Protein AF-D6Z0H2-F1 (afdb_monomer_lite)

Organism: Desulfurivibrio alkaliphilus (strain DSM 19089 / UNIQEM U267 / AHT2) (NCBI:txid589865)

Sequence (169 aa):
MPKHDGQERPPARHSGAAQGVVAGQWQWWRWFVVAAVSHPLQTFVAWYLLLGLGMSWEVSTNTYQVWPVPFGGLLALITAARLGLFLALARYAFQIFDRGGLSGAFLRNHRWSLPCLPITFLLGWPMELNVFGFVYFPVLLVAILIFGGLVLALNLRTLIQARRSVAAR

Secondary structure (DSSP, 8-state):
--------PPP---HHHHHHHHHHHHHHHHHHHHHHHH-HHHHHHHHHHHHHTT-EEEEETTEEEE-HHHHHHHHHHHHHHHHHHHHHHHHHTT-----TTHHHHHHHHGGGGGGGHHHHHHHTS-EEHHHIIIIIHHHHHHHIIIIIHHHHHHHHHHHHHHHHHHHT-

Structure (mmCIF, N/CA/C/O backbone):
data_AF-D6Z0H2-F1
#
_entry.id   AF-D6Z0H2-F1
#
loop_
_atom_site.group_PDB
_atom_site.id
_atom_site.type_symbol
_atom_site.label_atom_id
_atom_site.label_alt_id
_atom_site.label_comp_id
_atom_site.label_asym_id
_atom_site.label_entity_id
_atom_site.label_seq_id
_atom_site.pdbx_PDB_ins_code
_atom_site.Cartn_x
_atom_site.Cartn_y
_atom_site.Cartn_z
_atom_site.occupancy
_atom_site.B_iso_or_equiv
_atom_site.auth_seq_id
_atom_site.auth_comp_id
_atom_site.auth_asym_id
_atom_site.auth_atom_id
_atom_site.pdbx_PDB_model_num
ATOM 1 N N . MET A 1 1 ? -55.662 -52.685 13.152 1.00 49.25 1 MET A N 1
ATOM 2 C CA . MET A 1 1 ? -55.409 -51.377 12.508 1.00 49.25 1 MET A CA 1
ATOM 3 C C . MET A 1 1 ? -54.322 -50.658 13.298 1.00 49.25 1 MET A C 1
ATOM 5 O O . MET A 1 1 ? -54.619 -50.226 14.406 1.00 49.25 1 MET A O 1
ATOM 9 N N . PRO A 1 2 ? -53.067 -50.606 12.818 1.00 48.62 2 PRO A N 1
ATOM 10 C CA . PRO A 1 2 ? -52.001 -49.888 13.504 1.00 48.62 2 PRO A CA 1
ATOM 11 C C . PRO A 1 2 ? -52.004 -48.405 13.107 1.00 48.62 2 PRO A C 1
ATOM 13 O O . PRO A 1 2 ? -52.217 -48.063 11.944 1.00 48.62 2 PRO A O 1
ATOM 16 N N . LYS A 1 3 ? -51.802 -47.535 14.101 1.00 51.31 3 LYS A N 1
ATOM 17 C CA . LYS A 1 3 ? -51.629 -46.088 13.944 1.00 51.31 3 LYS A CA 1
ATOM 18 C C . LYS A 1 3 ? -50.274 -45.826 13.283 1.00 51.31 3 LYS A C 1
ATOM 20 O O . LYS A 1 3 ? -49.252 -46.274 13.791 1.00 51.31 3 LYS A O 1
ATOM 25 N N . HIS A 1 4 ? -50.281 -45.132 12.149 1.00 55.28 4 HIS A N 1
ATOM 26 C CA . HIS A 1 4 ? -49.069 -44.618 11.520 1.00 55.28 4 HIS A CA 1
ATOM 27 C C . HIS A 1 4 ? -48.625 -43.367 12.280 1.00 55.28 4 HIS A C 1
ATOM 29 O O . HIS A 1 4 ? -49.252 -42.314 12.166 1.00 55.28 4 HIS A O 1
ATOM 35 N N . ASP A 1 5 ? -47.559 -43.509 13.063 1.00 57.81 5 ASP A N 1
ATOM 36 C CA . ASP A 1 5 ? -46.873 -42.397 13.709 1.00 57.81 5 ASP A CA 1
ATOM 37 C C . ASP A 1 5 ? -46.260 -41.485 12.640 1.00 57.81 5 ASP A C 1
ATOM 39 O O . ASP A 1 5 ? -45.411 -41.887 11.838 1.00 57.81 5 ASP A O 1
ATOM 43 N N . GLY A 1 6 ? -46.742 -40.244 12.612 1.00 61.06 6 GLY A N 1
ATOM 44 C CA . GLY A 1 6 ? -46.203 -39.176 11.788 1.00 61.06 6 GLY A CA 1
ATOM 45 C C . GLY A 1 6 ? -44.814 -38.793 12.282 1.00 61.06 6 GLY A C 1
ATOM 46 O O . GLY A 1 6 ? -44.672 -38.088 13.275 1.00 61.06 6 GLY A O 1
ATOM 47 N N . GLN A 1 7 ? -43.784 -39.249 11.571 1.00 60.25 7 GLN A N 1
ATOM 48 C CA . GLN A 1 7 ? -42.426 -38.734 11.715 1.00 60.25 7 GLN A CA 1
ATOM 49 C C . GLN A 1 7 ? -42.389 -37.270 11.254 1.00 60.25 7 GLN A C 1
ATOM 51 O O . GLN A 1 7 ? -42.317 -36.975 10.058 1.00 60.25 7 GLN A O 1
ATOM 56 N N . GLU A 1 8 ? -42.428 -36.345 12.211 1.00 62.94 8 GLU A N 1
ATOM 57 C CA . GLU A 1 8 ? -42.105 -34.939 11.988 1.00 62.94 8 GLU A CA 1
ATOM 58 C C . GLU A 1 8 ? -40.652 -34.829 11.506 1.00 62.94 8 GLU A C 1
ATOM 60 O O . GLU A 1 8 ? -39.698 -35.109 12.235 1.00 62.94 8 GLU A O 1
ATOM 65 N N . ARG A 1 9 ? -40.466 -34.443 10.239 1.00 61.91 9 ARG A N 1
ATOM 66 C CA . ARG A 1 9 ? -39.138 -34.105 9.719 1.00 61.91 9 ARG A CA 1
ATOM 67 C C . ARG A 1 9 ? -38.649 -32.832 10.419 1.00 61.91 9 ARG A C 1
ATOM 69 O O . ARG A 1 9 ? -39.344 -31.817 10.345 1.00 61.91 9 ARG A O 1
ATOM 76 N N . PRO A 1 10 ? -37.457 -32.832 11.042 1.00 61.69 10 PRO A N 1
ATOM 77 C CA . PRO A 1 10 ? -36.924 -31.630 11.663 1.00 61.69 10 PRO A CA 1
ATOM 78 C C . PRO A 1 10 ? -36.666 -30.540 10.606 1.00 61.69 10 PRO A C 1
ATOM 80 O O . PRO A 1 10 ? -36.231 -30.845 9.489 1.00 61.69 10 PRO A O 1
ATOM 83 N N . PRO A 1 11 ? -36.918 -29.260 10.935 1.00 61.72 11 PRO A N 1
ATOM 84 C CA . PRO A 1 11 ? -36.746 -28.156 10.002 1.00 61.72 11 PRO A CA 1
ATOM 85 C C . PRO A 1 11 ? -35.266 -27.972 9.645 1.00 61.72 11 PRO A C 1
ATOM 87 O O . PRO A 1 11 ? -34.407 -27.823 10.516 1.00 61.72 11 PRO A O 1
ATOM 90 N N . ALA A 1 12 ? -34.975 -27.945 8.344 1.00 58.75 12 ALA A N 1
ATOM 91 C CA . ALA A 1 12 ? -33.650 -27.703 7.783 1.00 58.75 12 ALA A CA 1
ATOM 92 C C . ALA A 1 12 ? -33.126 -26.304 8.177 1.00 58.75 12 ALA A C 1
ATOM 94 O O . ALA A 1 12 ? -33.392 -25.315 7.500 1.00 58.75 12 ALA A O 1
ATOM 95 N N . ARG A 1 13 ? -32.385 -26.203 9.289 1.00 58.22 13 ARG A N 1
ATOM 96 C CA . ARG A 1 13 ? -31.872 -24.930 9.844 1.00 58.22 13 ARG A CA 1
ATOM 97 C C . ARG A 1 13 ? -30.389 -24.634 9.570 1.00 58.22 13 ARG A C 1
ATOM 99 O O . ARG A 1 13 ? -29.853 -23.687 10.136 1.00 58.22 13 ARG A O 1
ATOM 106 N N . HIS A 1 14 ? -29.714 -25.375 8.690 1.00 56.41 14 HIS A N 1
ATOM 107 C CA . HIS A 1 14 ? -28.248 -25.279 8.549 1.00 56.41 14 HIS A CA 1
ATOM 108 C C . HIS A 1 14 ? -27.713 -24.551 7.300 1.00 56.41 14 HIS A C 1
ATOM 110 O O . HIS A 1 14 ? -26.501 -24.409 7.167 1.00 56.41 14 HIS A O 1
ATOM 116 N N . SER A 1 15 ? -28.555 -24.024 6.404 1.00 59.53 15 SER A N 1
ATOM 117 C CA . SER A 1 15 ? -28.082 -23.419 5.141 1.00 59.53 15 SER A CA 1
ATOM 118 C C . SER A 1 15 ? -27.705 -21.927 5.219 1.00 59.53 15 SER A C 1
ATOM 120 O O . SER A 1 15 ? -26.892 -21.469 4.418 1.00 59.53 15 SER A O 1
ATOM 122 N N . GLY A 1 16 ? -28.229 -21.160 6.184 1.00 61.91 16 GLY A N 1
ATOM 123 C CA . GLY A 1 16 ? -28.030 -19.699 6.238 1.00 61.91 16 GLY A CA 1
ATOM 124 C C . GLY A 1 16 ? -26.679 -19.233 6.804 1.00 61.91 16 GLY A C 1
ATOM 125 O O . GLY A 1 16 ? -26.113 -18.248 6.333 1.00 61.91 16 GLY A O 1
ATOM 126 N N . ALA A 1 17 ? -26.121 -19.948 7.786 1.00 63.53 17 ALA A N 1
ATOM 127 C CA . ALA A 1 17 ? -24.879 -19.533 8.450 1.00 63.53 17 ALA A CA 1
ATOM 128 C C . ALA A 1 17 ? -23.644 -19.683 7.544 1.00 63.53 17 ALA A C 1
ATOM 130 O O . ALA A 1 17 ? -22.769 -18.819 7.534 1.00 63.53 17 ALA A O 1
ATOM 131 N N . ALA A 1 18 ? -23.596 -20.744 6.732 1.00 65.38 18 ALA A N 1
ATOM 132 C CA . ALA A 1 18 ? -22.489 -20.991 5.809 1.00 65.38 18 ALA A CA 1
ATOM 133 C C . ALA A 1 18 ? -22.409 -19.930 4.695 1.00 65.38 18 ALA A C 1
ATOM 135 O O . ALA A 1 18 ? -21.319 -19.476 4.350 1.00 65.38 18 ALA A O 1
ATOM 136 N N . GLN A 1 19 ? -23.557 -19.470 4.181 1.00 67.00 19 GLN A N 1
ATOM 137 C CA . GLN A 1 19 ? -23.605 -18.431 3.145 1.00 67.00 19 GLN A CA 1
ATOM 138 C C . GLN A 1 19 ? -23.075 -17.077 3.650 1.00 67.00 19 GLN A C 1
ATOM 140 O O . GLN A 1 19 ? -22.368 -16.381 2.919 1.00 67.00 19 GLN A O 1
ATOM 145 N N . GLY A 1 20 ? -23.341 -16.727 4.914 1.00 68.94 20 GLY A N 1
ATOM 146 C CA . GLY A 1 20 ? -22.838 -15.491 5.524 1.00 68.94 20 GLY A CA 1
ATOM 147 C C . GLY A 1 20 ? -21.312 -15.454 5.683 1.00 68.94 20 GLY A C 1
ATOM 148 O O . GLY A 1 20 ? -20.690 -14.417 5.445 1.00 68.94 20 GLY A O 1
ATOM 149 N N . VAL A 1 21 ? -20.690 -16.587 6.028 1.00 73.62 21 VAL A N 1
ATOM 150 C CA . VAL A 1 21 ? -19.229 -16.686 6.215 1.00 73.62 21 VAL A CA 1
ATOM 151 C C . VAL A 1 21 ? -18.483 -16.507 4.891 1.00 73.62 21 VAL A C 1
ATOM 153 O O . VAL A 1 21 ? -17.528 -15.731 4.822 1.00 73.62 21 VAL A O 1
ATOM 156 N N . VAL A 1 22 ? -18.950 -17.162 3.824 1.00 76.06 22 VAL A N 1
ATOM 157 C CA . VAL A 1 22 ? -18.325 -17.078 2.492 1.00 76.06 22 VAL A CA 1
ATOM 158 C C . VAL A 1 22 ? -18.404 -15.654 1.933 1.00 76.06 22 VAL A C 1
ATOM 160 O O . VAL A 1 22 ? -17.409 -15.127 1.428 1.00 76.06 22 VAL A O 1
ATOM 163 N N . ALA A 1 23 ? -19.553 -14.986 2.081 1.00 75.75 23 ALA A N 1
ATOM 164 C CA . ALA A 1 23 ? -19.725 -13.602 1.640 1.00 75.75 23 ALA A CA 1
ATOM 165 C C . ALA A 1 23 ? -18.777 -12.632 2.373 1.00 75.75 23 ALA A C 1
ATOM 167 O O . ALA A 1 23 ? -18.153 -11.772 1.741 1.00 75.75 23 ALA A O 1
ATOM 168 N N . GLY A 1 24 ? -18.614 -12.800 3.691 1.00 84.50 24 GLY A N 1
ATOM 169 C CA . GLY A 1 24 ? -17.679 -12.005 4.492 1.00 84.50 24 GLY A CA 1
ATOM 170 C C . GLY A 1 24 ? -16.217 -12.220 4.090 1.00 84.50 24 GLY A C 1
ATOM 171 O O . GLY A 1 24 ? -15.460 -11.255 3.959 1.00 84.50 24 GLY A O 1
ATOM 172 N N . GLN A 1 25 ? -15.828 -13.469 3.821 1.00 87.12 25 GLN A N 1
ATOM 173 C CA . GLN A 1 25 ? -14.476 -13.812 3.379 1.00 87.12 25 GLN A CA 1
ATOM 174 C C . GLN A 1 25 ? -14.153 -13.212 2.004 1.00 87.12 25 GLN A C 1
ATOM 176 O O . GLN A 1 25 ? -13.078 -12.640 1.812 1.00 87.12 25 GLN A O 1
ATOM 181 N N . TRP A 1 26 ? -15.093 -13.277 1.058 1.00 88.88 26 TRP A N 1
ATOM 182 C CA . TRP A 1 26 ? -14.919 -12.675 -0.265 1.00 88.88 26 TRP A CA 1
ATOM 183 C C . TRP A 1 26 ? -14.735 -11.158 -0.187 1.00 88.88 26 TRP A C 1
ATOM 185 O O . TRP A 1 26 ? -13.840 -10.589 -0.816 1.00 88.88 26 TRP A O 1
ATOM 195 N N . GLN A 1 27 ? -15.550 -10.484 0.627 1.00 91.00 27 GLN A N 1
ATOM 196 C CA . GLN A 1 27 ? -15.428 -9.043 0.821 1.00 91.00 27 GLN A CA 1
ATOM 197 C C . GLN A 1 27 ? -14.077 -8.666 1.439 1.00 91.00 27 GLN A C 1
ATOM 199 O O . GLN A 1 27 ? -13.476 -7.670 1.035 1.00 91.00 27 GLN A O 1
ATOM 204 N N . TRP A 1 28 ? -13.584 -9.466 2.384 1.00 93.38 28 TRP A N 1
ATOM 205 C CA . TRP A 1 28 ? -12.276 -9.261 2.995 1.00 93.38 28 TRP A CA 1
ATOM 206 C C . TRP A 1 28 ? -11.149 -9.337 1.958 1.00 93.38 28 TRP A C 1
ATOM 208 O O . TRP A 1 28 ? -10.346 -8.409 1.867 1.00 93.38 28 TRP A O 1
ATOM 218 N N . TRP A 1 29 ? -11.143 -10.375 1.114 1.00 94.81 29 TRP A N 1
ATOM 219 C CA . TRP A 1 29 ? -10.136 -10.542 0.060 1.00 94.81 29 TRP A CA 1
ATOM 220 C C . TRP A 1 29 ? -10.136 -9.403 -0.953 1.00 94.81 29 TRP A C 1
ATOM 222 O O . TRP A 1 29 ? -9.071 -8.917 -1.327 1.00 94.81 29 TRP A O 1
ATOM 232 N N . ARG A 1 30 ? -11.315 -8.913 -1.350 1.00 95.19 30 ARG A N 1
ATOM 233 C CA . ARG A 1 30 ? -11.422 -7.750 -2.244 1.00 95.19 30 ARG A CA 1
ATOM 234 C C . ARG A 1 30 ? -10.713 -6.531 -1.666 1.00 95.19 30 ARG A C 1
ATOM 236 O O . ARG A 1 30 ? -9.939 -5.880 -2.364 1.00 95.19 30 ARG A O 1
ATOM 243 N N . TRP A 1 31 ? -10.949 -6.232 -0.390 1.00 95.75 31 TRP A N 1
ATOM 244 C CA . TRP A 1 31 ? -10.292 -5.100 0.261 1.00 95.75 31 TRP A CA 1
ATOM 245 C C . TRP A 1 31 ? -8.810 -5.348 0.523 1.00 95.75 31 TRP A C 1
ATOM 247 O O . TRP A 1 31 ? -8.041 -4.393 0.492 1.00 95.75 31 TRP A O 1
ATOM 257 N N . PHE A 1 32 ? -8.399 -6.599 0.730 1.00 97.00 32 PHE A N 1
ATOM 258 C CA . PHE A 1 32 ? -6.988 -6.962 0.822 1.00 97.00 32 PHE A CA 1
ATOM 259 C C . PHE A 1 32 ? -6.247 -6.673 -0.483 1.00 97.00 32 PHE A C 1
ATOM 261 O O . PHE A 1 32 ? -5.221 -6.002 -0.461 1.00 97.00 32 PHE A O 1
ATOM 268 N N . VAL A 1 33 ? -6.801 -7.101 -1.620 1.00 97.12 33 VAL A N 1
ATOM 269 C CA . VAL A 1 33 ? -6.215 -6.834 -2.940 1.00 97.12 33 VAL A CA 1
ATOM 270 C C . VAL A 1 33 ? -6.119 -5.334 -3.192 1.00 97.12 33 VAL A C 1
ATOM 272 O O . VAL A 1 33 ? -5.045 -4.860 -3.543 1.00 97.12 33 VAL A O 1
ATOM 275 N N . VAL A 1 34 ? -7.194 -4.574 -2.940 1.00 96.94 34 VAL A N 1
ATOM 276 C CA . VAL A 1 34 ? -7.163 -3.104 -3.042 1.00 96.94 34 VAL A CA 1
ATOM 277 C C . VAL A 1 34 ? -6.047 -2.539 -2.172 1.00 96.94 34 VAL A C 1
ATOM 279 O O . VAL A 1 34 ? -5.179 -1.833 -2.674 1.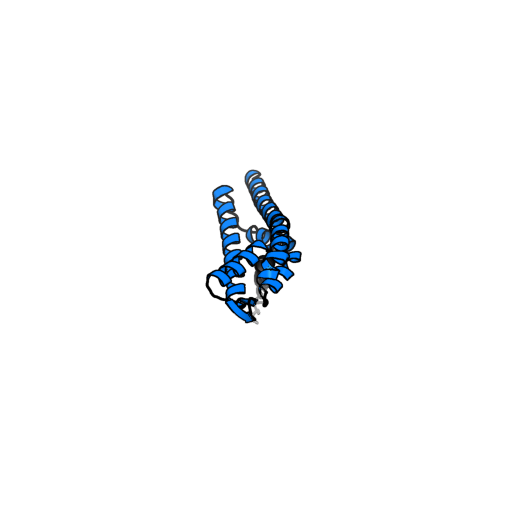00 96.94 34 VAL A O 1
ATOM 282 N N . ALA A 1 35 ? -6.019 -2.915 -0.892 1.00 97.00 35 ALA A N 1
ATOM 283 C CA . ALA A 1 35 ? -5.007 -2.449 0.038 1.00 97.00 35 ALA A CA 1
ATOM 284 C C . ALA A 1 35 ? -3.586 -2.775 -0.420 1.00 97.00 35 ALA A C 1
ATOM 286 O O . ALA A 1 35 ? -2.718 -1.956 -0.149 1.00 97.00 35 ALA A O 1
ATOM 287 N N . ALA A 1 36 ? -3.369 -3.890 -1.127 1.00 97.62 36 ALA A N 1
ATOM 288 C CA . ALA A 1 36 ? -2.072 -4.335 -1.631 1.00 97.62 36 ALA A CA 1
ATOM 289 C C . ALA A 1 36 ? -1.623 -3.676 -2.937 1.00 97.62 36 ALA A C 1
ATOM 291 O O . ALA A 1 36 ? -0.430 -3.444 -3.121 1.00 97.62 36 ALA A O 1
ATOM 292 N N . VAL A 1 37 ? -2.541 -3.307 -3.827 1.00 97.44 37 VAL A N 1
ATOM 293 C CA . VAL A 1 37 ? -2.162 -2.750 -5.137 1.00 97.44 37 VAL A CA 1
ATOM 294 C C . VAL A 1 37 ? -2.293 -1.238 -5.225 1.00 97.44 37 VAL A C 1
ATOM 296 O O . VAL A 1 37 ? -1.812 -0.660 -6.192 1.00 97.44 37 VAL A O 1
ATOM 299 N N . SER A 1 38 ? -2.933 -0.571 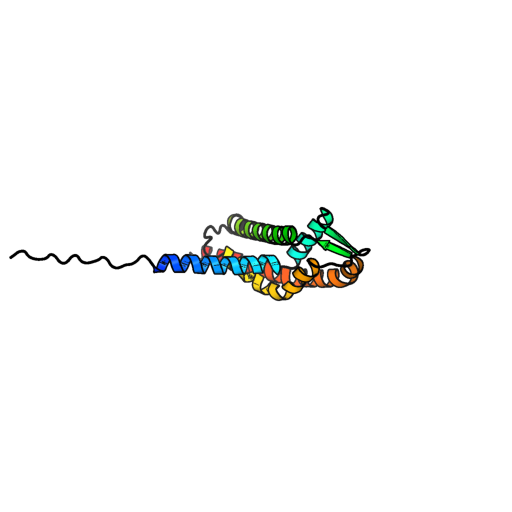-4.262 1.00 97.12 38 SER A N 1
ATOM 300 C CA . SER A 1 38 ? -3.224 0.862 -4.388 1.00 97.12 38 SER A CA 1
ATOM 301 C C . SER A 1 38 ? -2.420 1.775 -3.463 1.00 97.12 38 SER A C 1
ATOM 303 O O . SER A 1 38 ? -2.473 2.983 -3.641 1.00 97.12 38 SER A O 1
ATOM 305 N N . HIS A 1 39 ? -1.671 1.277 -2.474 1.00 97.44 39 HIS A N 1
ATOM 306 C CA . HIS A 1 39 ? -0.955 2.169 -1.554 1.00 97.44 39 HIS A CA 1
ATOM 307 C C . HIS A 1 39 ? 0.417 2.606 -2.116 1.00 97.44 39 HIS A C 1
ATOM 309 O O . HIS A 1 39 ? 1.343 1.794 -2.149 1.00 97.44 39 HIS A O 1
ATOM 315 N N . PRO A 1 40 ? 0.631 3.896 -2.443 1.00 97.06 40 PRO A N 1
ATOM 316 C CA . PRO A 1 40 ? 1.804 4.337 -3.209 1.00 97.06 40 PRO A CA 1
ATOM 317 C C . PRO A 1 40 ? 3.140 4.057 -2.506 1.00 97.06 40 PRO A C 1
ATOM 319 O O . PRO A 1 40 ? 4.099 3.638 -3.147 1.00 97.06 40 PRO A O 1
ATOM 322 N N . LEU A 1 41 ? 3.199 4.196 -1.174 1.00 97.12 41 LEU A N 1
ATOM 323 C CA . LEU A 1 41 ? 4.420 3.902 -0.411 1.00 97.12 41 LEU A CA 1
ATOM 324 C C . LEU A 1 41 ? 4.830 2.431 -0.517 1.00 97.12 41 LEU A C 1
ATOM 326 O O . LEU A 1 41 ? 6.010 2.129 -0.641 1.00 97.12 41 LEU A O 1
ATOM 330 N N . GLN A 1 42 ? 3.866 1.510 -0.455 1.00 96.69 42 GLN A N 1
ATOM 331 C CA . GLN A 1 42 ? 4.186 0.085 -0.471 1.00 96.69 42 GLN A CA 1
ATOM 332 C C . GLN A 1 42 ? 4.619 -0.345 -1.870 1.00 96.69 42 GLN A C 1
ATOM 334 O O . GLN A 1 42 ? 5.524 -1.160 -2.001 1.00 96.69 42 GLN A O 1
ATOM 339 N N . THR A 1 43 ? 4.010 0.254 -2.896 1.00 96.88 43 THR A N 1
ATOM 340 C CA . THR A 1 43 ? 4.374 0.052 -4.290 1.00 96.88 43 THR A CA 1
ATOM 341 C C . THR A 1 43 ? 5.806 0.496 -4.533 1.00 96.88 43 THR A C 1
ATOM 343 O O . THR A 1 43 ? 6.596 -0.272 -5.075 1.00 96.88 43 THR A O 1
ATOM 346 N N . PHE A 1 44 ? 6.161 1.692 -4.060 1.00 96.81 44 PHE A N 1
ATOM 347 C CA . PHE A 1 44 ? 7.525 2.194 -4.148 1.00 96.81 44 PHE A CA 1
ATOM 348 C C . PHE A 1 44 ? 8.524 1.290 -3.422 1.00 96.81 44 PHE A C 1
ATOM 350 O O . PHE A 1 44 ? 9.526 0.898 -4.010 1.00 96.81 44 PHE A O 1
ATOM 357 N N . VAL A 1 45 ? 8.235 0.912 -2.172 1.00 97.06 45 VAL A N 1
ATOM 358 C CA . VAL A 1 45 ? 9.114 0.039 -1.379 1.00 97.06 45 VAL A CA 1
ATOM 359 C C . VAL A 1 45 ? 9.294 -1.321 -2.050 1.00 97.06 45 VAL A C 1
ATOM 361 O O . VAL A 1 45 ? 10.422 -1.785 -2.171 1.00 97.06 45 VAL A O 1
ATOM 364 N N . ALA A 1 46 ? 8.215 -1.950 -2.524 1.00 97.56 46 ALA A N 1
ATOM 365 C CA . ALA A 1 46 ? 8.294 -3.230 -3.222 1.00 97.56 46 ALA A CA 1
ATOM 366 C C . ALA A 1 46 ? 9.144 -3.124 -4.496 1.00 97.56 46 ALA A C 1
ATOM 368 O O . ALA A 1 46 ? 10.021 -3.953 -4.714 1.00 97.56 46 ALA A O 1
ATOM 369 N N . TRP A 1 47 ? 8.926 -2.086 -5.306 1.00 96.31 47 TRP A N 1
ATOM 370 C CA . TRP A 1 47 ? 9.672 -1.868 -6.544 1.00 96.31 47 TRP A CA 1
ATOM 371 C C . TRP A 1 47 ? 11.162 -1.627 -6.280 1.00 96.31 47 TRP A C 1
ATOM 373 O O . TRP A 1 47 ? 12.014 -2.292 -6.865 1.00 96.31 47 TRP A O 1
ATOM 383 N N . TYR A 1 48 ? 11.474 -0.738 -5.334 1.00 95.12 48 TYR A N 1
ATOM 384 C CA . TYR A 1 48 ? 12.847 -0.397 -4.970 1.00 95.12 48 TYR A CA 1
ATOM 385 C C . TYR A 1 48 ? 13.602 -1.592 -4.372 1.00 95.12 48 TYR A C 1
ATOM 387 O O . TYR A 1 48 ? 14.771 -1.807 -4.686 1.00 95.12 48 TYR A O 1
ATOM 395 N N . LEU A 1 49 ? 12.933 -2.411 -3.553 1.00 96.69 49 LEU A N 1
ATOM 396 C CA . LEU A 1 49 ? 13.511 -3.649 -3.026 1.00 96.69 49 LEU A CA 1
ATOM 397 C C . LEU A 1 49 ? 13.840 -4.643 -4.141 1.00 96.69 49 LEU A C 1
ATOM 399 O O . LEU A 1 49 ? 14.915 -5.232 -4.112 1.00 96.69 49 LEU A O 1
ATOM 403 N N . LEU A 1 50 ? 12.960 -4.826 -5.130 1.00 96.50 50 LEU A N 1
ATOM 404 C CA . LEU A 1 50 ? 13.253 -5.728 -6.248 1.00 96.50 50 LEU A CA 1
ATOM 405 C C . LEU A 1 50 ? 14.434 -5.248 -7.084 1.00 96.50 50 LEU A C 1
ATOM 407 O O . LEU A 1 50 ? 15.274 -6.071 -7.439 1.00 96.50 50 LEU A O 1
ATOM 411 N N . LEU A 1 51 ? 14.533 -3.941 -7.343 1.00 93.06 51 LEU A N 1
ATOM 412 C CA . LEU A 1 51 ? 15.715 -3.365 -7.985 1.00 93.06 51 LEU A CA 1
ATOM 413 C C . LEU A 1 51 ? 16.987 -3.645 -7.175 1.00 93.06 51 LEU A C 1
ATOM 415 O O . LEU A 1 51 ? 17.959 -4.157 -7.721 1.00 93.06 51 LEU A O 1
ATOM 419 N N . GLY A 1 52 ? 16.971 -3.364 -5.869 1.00 93.38 52 GLY A N 1
ATOM 420 C CA . GLY A 1 52 ? 18.128 -3.574 -4.992 1.00 93.38 52 GLY A CA 1
ATOM 421 C C . GLY A 1 52 ? 18.536 -5.042 -4.832 1.00 93.38 52 GLY A C 1
ATOM 422 O O . GLY A 1 52 ? 19.702 -5.331 -4.583 1.00 93.38 52 GLY A O 1
ATOM 423 N N . LEU A 1 53 ? 17.593 -5.972 -5.004 1.00 95.50 53 LEU A N 1
ATOM 424 C CA . LEU A 1 53 ? 17.832 -7.417 -4.964 1.00 95.50 53 LEU A CA 1
ATOM 425 C C . LEU A 1 53 ? 18.229 -8.005 -6.328 1.00 95.50 53 LEU A C 1
ATOM 427 O O . LEU A 1 53 ? 18.375 -9.221 -6.434 1.00 95.50 53 LEU A O 1
ATOM 431 N N . GLY A 1 54 ? 18.365 -7.185 -7.377 1.00 93.44 54 GLY A N 1
ATOM 432 C CA . GLY A 1 54 ? 18.648 -7.668 -8.732 1.00 93.44 54 GLY A CA 1
ATOM 433 C C . GLY A 1 54 ? 17.503 -8.485 -9.340 1.00 93.44 54 GLY A C 1
ATOM 434 O O . GLY A 1 54 ? 17.704 -9.222 -10.299 1.00 93.44 54 GLY A O 1
ATOM 435 N N . MET A 1 55 ? 16.286 -8.361 -8.801 1.00 94.44 55 MET A N 1
ATOM 436 C CA . MET A 1 55 ? 15.060 -8.950 -9.352 1.00 94.44 55 MET A CA 1
ATOM 437 C C . MET A 1 55 ? 14.415 -8.022 -10.390 1.00 94.44 55 MET A C 1
ATOM 439 O O . MET A 1 55 ? 13.190 -7.872 -10.467 1.00 94.44 55 MET A O 1
ATOM 443 N N . SER A 1 56 ? 15.260 -7.414 -11.211 1.00 94.00 56 SER A N 1
ATOM 444 C CA . SER A 1 56 ? 14.899 -6.665 -12.402 1.00 94.00 56 SER A CA 1
ATOM 445 C C . SER A 1 56 ? 15.754 -7.126 -13.573 1.00 94.00 56 SER A C 1
ATOM 447 O O . SER A 1 56 ? 16.822 -7.705 -13.389 1.00 94.00 56 SER A O 1
ATOM 449 N N . TRP A 1 57 ? 15.278 -6.883 -14.787 1.00 93.81 57 TRP A N 1
ATOM 450 C CA . TRP A 1 57 ? 16.088 -7.037 -15.988 1.00 93.81 57 TRP A CA 1
ATOM 451 C C . TRP A 1 57 ? 16.075 -5.748 -16.790 1.00 93.81 57 TRP A C 1
ATOM 453 O O . TRP A 1 57 ? 15.106 -4.983 -16.768 1.00 93.81 57 TRP A O 1
ATOM 463 N N . GLU A 1 58 ? 17.179 -5.512 -17.483 1.00 94.12 58 GLU A N 1
ATOM 464 C CA . GLU A 1 58 ? 17.300 -4.419 -18.432 1.00 94.12 58 GLU A CA 1
ATOM 465 C C . GLU A 1 58 ? 16.572 -4.804 -19.727 1.00 94.12 58 GLU A C 1
ATOM 467 O O . GLU A 1 58 ? 16.804 -5.872 -20.296 1.00 94.12 58 GLU A O 1
ATOM 472 N N . VAL A 1 59 ? 15.644 -3.954 -20.165 1.00 94.19 59 VAL A N 1
ATOM 473 C CA . VAL A 1 59 ? 14.869 -4.139 -21.407 1.00 94.19 59 VAL A CA 1
ATOM 474 C C . VAL A 1 59 ? 15.499 -3.356 -22.555 1.00 94.19 59 VAL A C 1
ATOM 476 O O . VAL A 1 59 ? 15.502 -3.797 -23.702 1.00 94.19 59 VAL A O 1
ATOM 479 N N . SER A 1 60 ? 16.044 -2.188 -22.237 1.00 94.19 60 SER A N 1
ATOM 480 C CA . SER A 1 60 ? 16.846 -1.338 -23.110 1.00 94.19 60 SER A CA 1
ATOM 481 C C . SER A 1 60 ? 17.776 -0.503 -22.235 1.00 94.19 60 SER A C 1
ATOM 483 O O . SER A 1 60 ? 17.611 -0.488 -21.015 1.00 94.19 60 SER A O 1
ATOM 485 N N . THR A 1 61 ? 18.735 0.203 -22.840 1.00 91.00 61 THR A N 1
ATOM 486 C CA . THR A 1 61 ? 19.695 1.033 -22.102 1.00 91.00 61 THR A CA 1
ATOM 487 C C . THR A 1 61 ? 18.992 1.904 -21.061 1.00 91.00 61 THR A C 1
ATOM 489 O O . THR A 1 61 ? 18.135 2.719 -21.404 1.00 91.00 61 THR A O 1
ATOM 492 N N . ASN A 1 62 ? 19.360 1.725 -19.790 1.00 90.25 62 ASN A N 1
ATOM 493 C CA . ASN A 1 62 ? 18.820 2.476 -18.647 1.00 90.25 62 ASN A CA 1
ATOM 494 C C . ASN A 1 62 ? 17.316 2.263 -18.355 1.00 90.25 62 ASN A C 1
ATOM 496 O O . ASN A 1 62 ? 16.718 3.011 -17.577 1.00 90.25 62 ASN A O 1
ATOM 500 N N . THR A 1 63 ? 16.700 1.249 -18.962 1.00 94.75 63 THR A N 1
ATOM 501 C CA . THR A 1 63 ? 15.289 0.899 -18.786 1.00 94.75 63 THR A CA 1
ATOM 502 C C . THR A 1 63 ? 15.172 -0.465 -18.134 1.00 94.75 63 THR A C 1
ATOM 504 O O . THR A 1 63 ? 15.575 -1.478 -18.706 1.00 94.75 63 THR A O 1
ATOM 507 N N . TYR A 1 64 ? 14.560 -0.499 -16.955 1.00 93.94 64 TYR A N 1
ATOM 508 C CA . TYR A 1 64 ? 14.451 -1.708 -16.150 1.00 93.94 64 TYR A CA 1
ATOM 509 C C . TYR A 1 64 ? 13.001 -2.113 -15.954 1.00 93.94 64 TYR A C 1
ATOM 511 O O . TYR A 1 64 ? 12.111 -1.272 -15.824 1.00 93.94 64 TYR A O 1
ATOM 519 N N . GLN A 1 65 ? 12.778 -3.419 -15.884 1.00 95.94 65 GLN A N 1
ATOM 520 C CA . GLN A 1 65 ? 11.497 -4.006 -15.533 1.00 95.94 65 GLN A CA 1
ATOM 521 C C . GLN A 1 65 ? 11.677 -4.964 -14.359 1.00 95.94 65 GLN A C 1
ATOM 523 O O . GLN A 1 65 ? 12.631 -5.738 -14.319 1.00 95.94 65 GLN A O 1
ATOM 528 N N . VAL A 1 66 ? 10.761 -4.910 -13.394 1.00 95.94 66 VAL A N 1
ATOM 529 C CA . VAL A 1 66 ? 10.727 -5.847 -12.266 1.00 95.94 66 VAL A CA 1
ATOM 530 C C . VAL A 1 66 ? 9.876 -7.069 -12.598 1.00 95.94 66 VAL A C 1
ATOM 532 O O . VAL A 1 66 ? 8.897 -6.990 -13.341 1.00 95.94 66 VAL A O 1
ATOM 535 N N . TRP A 1 67 ? 10.214 -8.212 -12.005 1.00 95.00 67 TRP A N 1
ATOM 536 C CA . TRP A 1 67 ? 9.439 -9.441 -12.180 1.00 95.00 67 TRP A CA 1
ATOM 537 C C . TRP A 1 67 ? 8.026 -9.302 -11.579 1.00 95.00 67 TRP A C 1
ATOM 539 O O . TRP A 1 67 ? 7.899 -9.047 -10.378 1.00 95.00 67 TRP A O 1
ATOM 549 N N . PRO A 1 68 ? 6.943 -9.520 -12.360 1.00 94.06 68 PRO A N 1
ATOM 550 C CA . PRO A 1 68 ? 5.576 -9.287 -11.883 1.00 94.06 68 PRO A CA 1
ATOM 551 C C . PRO A 1 68 ? 5.173 -10.162 -10.692 1.00 94.06 68 PRO A C 1
ATOM 553 O O . PRO A 1 68 ? 4.492 -9.699 -9.778 1.00 94.06 68 PRO A O 1
ATOM 556 N N . VAL A 1 69 ? 5.605 -11.428 -10.686 1.00 96.12 69 VAL A N 1
ATOM 557 C CA . VAL A 1 69 ? 5.276 -12.397 -9.629 1.00 96.12 69 VAL A CA 1
ATOM 558 C C . VAL A 1 69 ? 5.873 -11.997 -8.271 1.00 96.12 69 VAL A C 1
ATOM 560 O O . VAL A 1 69 ? 5.098 -11.821 -7.328 1.00 96.12 69 VAL A O 1
ATOM 563 N N . PRO A 1 70 ? 7.200 -11.799 -8.119 1.00 96.31 70 PRO A N 1
ATOM 564 C CA . PRO A 1 70 ? 7.763 -11.341 -6.851 1.00 96.31 70 PRO A CA 1
ATOM 565 C C . PRO A 1 70 ? 7.306 -9.924 -6.489 1.00 96.31 70 PRO A C 1
ATOM 567 O O . PRO A 1 70 ? 7.178 -9.630 -5.303 1.00 96.31 70 PRO A O 1
ATOM 570 N N . PHE A 1 71 ? 6.966 -9.071 -7.463 1.00 97.44 71 PHE A N 1
ATOM 571 C CA . PHE A 1 71 ? 6.382 -7.758 -7.182 1.00 97.44 71 PHE A CA 1
ATOM 572 C C . PHE A 1 71 ? 5.017 -7.875 -6.505 1.00 97.44 71 PHE A C 1
ATOM 574 O O . PHE A 1 71 ? 4.836 -7.364 -5.400 1.00 97.44 71 PHE A O 1
ATOM 581 N N . GLY A 1 72 ? 4.086 -8.633 -7.092 1.00 97.44 72 GLY A N 1
ATOM 582 C CA . GLY A 1 72 ? 2.792 -8.924 -6.471 1.00 97.44 72 GLY A CA 1
ATOM 583 C C . GLY A 1 72 ? 2.929 -9.617 -5.110 1.00 97.44 72 GLY A C 1
ATOM 584 O O . GLY A 1 72 ? 2.218 -9.272 -4.163 1.00 97.44 72 GLY A O 1
ATOM 585 N N . GLY A 1 73 ? 3.887 -10.542 -4.986 1.00 97.62 73 GLY A N 1
ATOM 586 C CA . GLY A 1 73 ? 4.207 -11.221 -3.730 1.00 97.62 73 GLY A CA 1
ATOM 587 C C . GLY A 1 73 ? 4.657 -10.260 -2.626 1.00 97.62 73 GLY A C 1
ATOM 588 O O . GLY A 1 73 ? 4.124 -10.307 -1.516 1.00 97.62 73 GLY A O 1
ATOM 589 N N . LEU A 1 74 ? 5.580 -9.340 -2.927 1.00 97.75 74 LEU A N 1
ATOM 590 C CA . LEU A 1 74 ? 6.037 -8.323 -1.974 1.00 97.75 74 LEU A CA 1
ATOM 591 C C . LEU A 1 74 ? 4.924 -7.349 -1.585 1.00 97.75 74 LEU A C 1
ATOM 593 O O . LEU A 1 74 ? 4.802 -7.015 -0.408 1.00 97.75 74 LEU A O 1
ATOM 597 N N . LEU A 1 75 ? 4.077 -6.929 -2.528 1.00 98.12 75 LEU A N 1
ATOM 598 C CA . LEU A 1 75 ? 2.921 -6.078 -2.228 1.00 98.12 75 LEU A CA 1
ATOM 599 C C . LEU A 1 75 ? 1.976 -6.744 -1.218 1.00 98.12 75 LEU A C 1
ATOM 601 O O . LEU A 1 75 ? 1.572 -6.126 -0.225 1.00 98.12 75 LEU A O 1
ATOM 605 N N . ALA A 1 76 ? 1.655 -8.022 -1.437 1.00 98.12 76 ALA A N 1
ATOM 606 C CA . ALA A 1 76 ? 0.832 -8.804 -0.522 1.00 98.12 76 ALA A CA 1
ATOM 607 C C . ALA A 1 76 ? 1.508 -8.966 0.849 1.00 98.12 76 ALA A C 1
ATOM 609 O O . ALA A 1 76 ? 0.857 -8.774 1.880 1.00 98.12 76 ALA A O 1
ATOM 610 N N . LEU A 1 77 ? 2.816 -9.248 0.873 1.00 98.31 77 LEU A N 1
ATOM 611 C CA . LEU A 1 77 ? 3.588 -9.415 2.103 1.00 98.31 77 LEU A CA 1
ATOM 612 C C . LEU A 1 77 ? 3.637 -8.128 2.935 1.00 98.31 77 LEU A C 1
ATOM 614 O O . LEU A 1 77 ? 3.350 -8.161 4.131 1.00 98.31 77 LEU A O 1
ATOM 618 N N . ILE A 1 78 ? 3.938 -6.985 2.311 1.00 97.94 78 ILE A N 1
ATOM 619 C CA . ILE A 1 78 ? 3.969 -5.683 2.990 1.00 97.94 78 ILE A CA 1
ATOM 620 C C . ILE A 1 78 ? 2.579 -5.344 3.540 1.00 97.94 78 ILE A C 1
ATOM 622 O O . ILE A 1 78 ? 2.454 -4.867 4.667 1.00 97.94 78 ILE A O 1
ATOM 626 N N . THR A 1 79 ? 1.517 -5.638 2.790 1.00 98.06 79 THR A N 1
ATOM 627 C CA . THR A 1 79 ? 0.135 -5.413 3.244 1.00 98.06 79 THR A CA 1
ATOM 628 C C . THR A 1 79 ? -0.208 -6.273 4.454 1.00 98.06 79 THR A C 1
ATOM 630 O O . THR A 1 79 ? -0.752 -5.762 5.437 1.00 98.06 79 THR A O 1
ATOM 633 N N . ALA A 1 80 ? 0.151 -7.559 4.424 1.00 97.56 80 ALA A N 1
ATOM 634 C CA . ALA A 1 80 ? -0.028 -8.465 5.552 1.00 97.56 80 ALA A CA 1
ATOM 635 C C . ALA A 1 80 ? 0.767 -7.997 6.781 1.00 97.56 80 ALA A C 1
ATOM 637 O O . ALA A 1 80 ? 0.217 -7.955 7.882 1.00 97.56 80 ALA A O 1
ATOM 638 N N . ALA A 1 81 ? 2.017 -7.562 6.595 1.00 97.75 81 ALA A N 1
ATOM 639 C CA . ALA A 1 81 ? 2.853 -7.023 7.665 1.00 97.75 81 ALA A CA 1
ATOM 640 C C . ALA A 1 81 ? 2.249 -5.750 8.281 1.00 97.75 81 ALA A C 1
ATOM 642 O O . ALA A 1 81 ? 2.168 -5.632 9.503 1.00 97.75 81 ALA A O 1
ATOM 643 N N . ARG A 1 82 ? 1.746 -4.822 7.456 1.00 97.06 82 ARG A N 1
ATOM 644 C CA . ARG A 1 82 ? 1.074 -3.594 7.918 1.00 97.06 82 ARG A CA 1
ATOM 645 C C . ARG A 1 82 ? -0.211 -3.896 8.684 1.00 97.06 82 ARG A C 1
ATOM 647 O O . ARG A 1 82 ? -0.458 -3.277 9.717 1.00 97.06 82 ARG A O 1
ATOM 654 N N . LEU A 1 83 ? -1.008 -4.857 8.215 1.00 96.44 83 LEU A N 1
ATOM 655 C CA . LEU A 1 83 ? -2.187 -5.323 8.942 1.00 96.44 83 LEU A CA 1
ATOM 656 C C . LEU A 1 83 ? -1.792 -5.963 10.282 1.00 96.44 83 LEU A C 1
ATOM 658 O O . LEU A 1 83 ? -2.406 -5.667 11.305 1.00 96.44 83 LEU A O 1
ATOM 662 N N . GLY A 1 84 ? -0.752 -6.799 10.295 1.00 95.69 84 GLY A N 1
ATOM 663 C CA . GLY A 1 84 ? -0.206 -7.399 11.511 1.00 95.69 84 GLY A CA 1
ATOM 664 C C . GLY A 1 84 ? 0.243 -6.344 12.521 1.00 95.69 84 GLY A C 1
ATOM 665 O O . GLY A 1 84 ? -0.154 -6.406 13.683 1.00 95.69 84 GLY A O 1
ATOM 666 N N . LEU A 1 85 ? 0.979 -5.326 12.067 1.00 95.94 85 LEU A N 1
ATOM 667 C CA . LEU A 1 85 ? 1.406 -4.196 12.892 1.00 95.94 85 LEU A CA 1
ATOM 668 C C . LEU A 1 85 ? 0.212 -3.396 13.427 1.00 95.94 85 LEU A C 1
ATOM 670 O O . LEU A 1 85 ? 0.180 -3.063 14.607 1.00 95.94 85 LEU A O 1
ATOM 674 N N . PHE A 1 86 ? -0.794 -3.125 12.595 1.00 95.75 86 PHE A N 1
ATOM 675 C CA . PHE A 1 86 ? -2.017 -2.440 13.017 1.00 95.75 86 PHE A CA 1
ATOM 676 C C . PHE A 1 86 ? -2.754 -3.209 14.123 1.00 95.75 86 PHE A C 1
ATOM 678 O O . PHE A 1 86 ? -3.150 -2.624 15.131 1.00 95.75 86 PHE A O 1
ATOM 685 N N . LEU A 1 87 ? -2.904 -4.527 13.968 1.00 94.31 87 LEU A N 1
ATOM 686 C CA . LEU A 1 87 ? -3.538 -5.385 14.971 1.00 94.31 87 LEU A CA 1
ATOM 687 C C . LEU A 1 87 ? -2.686 -5.516 16.242 1.00 94.31 87 LEU A C 1
ATOM 689 O O . LEU A 1 87 ? -3.233 -5.546 17.344 1.00 94.31 87 LEU A O 1
ATOM 693 N N . ALA A 1 88 ? -1.360 -5.557 16.108 1.00 93.50 88 ALA A N 1
ATOM 694 C CA . ALA A 1 88 ? -0.444 -5.537 17.241 1.00 93.50 88 ALA A CA 1
ATOM 695 C C . ALA A 1 88 ? -0.564 -4.219 18.017 1.00 93.50 88 ALA A C 1
ATOM 697 O O . ALA A 1 88 ? -0.729 -4.246 19.232 1.00 93.50 88 ALA A O 1
ATOM 698 N N . LEU A 1 89 ? -0.579 -3.072 17.333 1.00 93.50 89 LEU A N 1
ATOM 699 C CA . LEU A 1 89 ? -0.803 -1.765 17.955 1.00 93.50 89 LEU A CA 1
ATOM 700 C C . LEU A 1 89 ? -2.159 -1.709 18.666 1.00 93.50 89 LEU A C 1
ATOM 702 O O . LEU A 1 89 ? -2.219 -1.294 19.822 1.00 93.50 89 LEU A O 1
ATOM 706 N N . ALA A 1 90 ? -3.230 -2.183 18.022 1.00 92.38 90 ALA A N 1
ATOM 707 C CA . ALA A 1 90 ? -4.555 -2.261 18.636 1.00 92.38 90 ALA A CA 1
ATOM 708 C C . ALA A 1 90 ? -4.536 -3.064 19.948 1.00 92.38 90 ALA A C 1
ATOM 710 O O . ALA A 1 90 ? -5.116 -2.639 20.947 1.00 92.38 90 ALA A O 1
ATOM 711 N N . ARG A 1 91 ? -3.819 -4.192 19.964 1.00 90.75 91 ARG A N 1
ATOM 712 C CA . ARG A 1 91 ? -3.691 -5.053 21.141 1.00 90.75 91 ARG A CA 1
ATOM 713 C C . ARG A 1 91 ? -2.820 -4.432 22.232 1.00 90.75 91 ARG A C 1
ATOM 715 O O . ARG A 1 91 ? -3.238 -4.383 23.380 1.00 90.75 91 ARG A O 1
ATOM 722 N N . TYR A 1 92 ? -1.605 -4.006 21.899 1.00 91.06 92 TYR A N 1
ATOM 723 C CA . TYR A 1 92 ? -0.596 -3.642 22.896 1.00 91.06 92 TYR A CA 1
ATOM 724 C C . TYR A 1 92 ? -0.711 -2.192 23.362 1.00 91.06 92 TYR A C 1
ATOM 726 O O . TYR A 1 92 ? -0.581 -1.932 24.553 1.00 91.06 92 TYR A O 1
ATOM 734 N N . ALA A 1 93 ? -0.991 -1.254 22.455 1.00 88.75 93 ALA A N 1
ATOM 735 C CA . ALA A 1 93 ? -1.079 0.165 22.800 1.00 88.75 93 ALA A CA 1
ATOM 736 C C . ALA A 1 93 ? -2.498 0.583 23.214 1.00 88.75 93 ALA A C 1
ATOM 738 O O . ALA A 1 93 ? -2.663 1.443 24.075 1.00 88.75 93 ALA A O 1
ATOM 739 N N . PHE A 1 94 ? -3.528 -0.022 22.611 1.00 87.00 94 PHE A N 1
ATOM 740 C CA . PHE A 1 94 ? -4.927 0.358 22.848 1.00 87.00 94 PHE A CA 1
ATOM 741 C C . PHE A 1 94 ? -5.716 -0.655 23.692 1.00 87.00 94 PHE A C 1
ATOM 743 O O . PHE A 1 94 ? -6.854 -0.359 24.051 1.00 87.00 94 PHE A O 1
ATOM 750 N N . GLN A 1 95 ? -5.125 -1.811 24.027 1.00 86.75 95 GLN A N 1
ATOM 751 C CA . GLN A 1 95 ? -5.754 -2.901 24.792 1.00 86.75 95 GLN A CA 1
ATOM 752 C C . GLN A 1 95 ? -7.093 -3.383 24.214 1.00 86.75 95 GLN A C 1
ATOM 754 O O . GLN A 1 95 ? -8.004 -3.787 24.934 1.00 86.75 95 GLN A O 1
ATOM 759 N N . ILE A 1 96 ? -7.215 -3.362 22.884 1.00 84.31 96 ILE A N 1
ATOM 760 C CA . ILE A 1 96 ? -8.401 -3.836 22.172 1.00 84.31 96 ILE A CA 1
ATOM 761 C C . ILE A 1 96 ? -8.197 -5.314 21.821 1.00 84.31 96 ILE A C 1
ATOM 763 O O . ILE A 1 96 ? -7.379 -5.656 20.965 1.00 84.31 96 ILE A O 1
ATOM 767 N N . PHE A 1 97 ? -8.942 -6.196 22.491 1.00 75.94 97 PHE A N 1
ATOM 768 C CA . PHE A 1 97 ? -8.876 -7.648 22.274 1.00 75.94 97 PHE A CA 1
ATOM 769 C C . PHE A 1 97 ? -9.926 -8.162 21.285 1.00 75.94 97 PHE A C 1
ATOM 771 O O . PHE A 1 97 ? -9.723 -9.213 20.673 1.00 75.94 97 PHE A O 1
ATOM 778 N N . ASP A 1 98 ? -11.014 -7.413 21.087 1.00 71.38 98 ASP A N 1
ATOM 779 C CA . ASP A 1 98 ? -12.036 -7.757 20.105 1.00 71.38 98 ASP A CA 1
ATOM 780 C C . ASP A 1 98 ? -11.537 -7.452 18.685 1.00 71.38 98 ASP A C 1
ATOM 782 O O . ASP A 1 98 ? -11.294 -6.305 18.301 1.00 71.38 98 ASP A O 1
ATOM 786 N N . ARG A 1 99 ? -11.338 -8.516 17.902 1.00 66.19 99 ARG A N 1
ATOM 787 C CA . ARG A 1 99 ? -10.845 -8.445 16.519 1.00 66.19 99 ARG A CA 1
ATOM 788 C C . ARG A 1 99 ? -11.971 -8.289 15.501 1.00 66.19 99 ARG A C 1
ATOM 790 O O . ARG A 1 99 ? -11.665 -8.082 14.323 1.00 66.19 99 ARG A O 1
ATOM 797 N N . GLY A 1 100 ? -13.232 -8.413 15.923 1.00 65.56 100 GLY A N 1
ATOM 798 C CA . GLY A 1 100 ? -14.416 -8.500 15.071 1.00 65.56 100 GLY A CA 1
ATOM 799 C C . GLY A 1 100 ? -14.711 -7.208 14.311 1.00 65.56 100 GLY A C 1
ATOM 800 O O . GLY A 1 100 ? -15.651 -6.494 14.622 1.00 65.56 100 GLY A O 1
ATOM 801 N N . GLY A 1 101 ? -13.898 -6.884 13.305 1.00 84.00 101 GLY A N 1
ATOM 802 C CA . GLY A 1 101 ? -14.125 -5.760 12.393 1.00 84.00 101 GLY A CA 1
ATOM 803 C C . GLY A 1 101 ? -12.935 -4.824 12.199 1.00 84.00 101 GLY A C 1
ATOM 804 O O . GLY A 1 101 ? -12.914 -4.097 11.206 1.00 84.00 101 GLY A O 1
ATOM 805 N N . LEU A 1 102 ? -11.914 -4.871 13.063 1.00 91.81 102 LEU A N 1
ATOM 806 C CA . LEU A 1 102 ? -10.730 -4.005 12.945 1.00 91.81 102 LEU A CA 1
ATOM 807 C C . LEU A 1 102 ? -9.936 -4.267 11.661 1.00 91.81 102 LEU A C 1
ATOM 809 O O . LEU A 1 102 ? -9.563 -3.324 10.966 1.00 91.81 102 LEU A O 1
ATOM 813 N N . SER A 1 103 ? -9.727 -5.537 11.306 1.00 93.56 103 SER A N 1
ATOM 814 C CA . SER A 1 103 ? -9.048 -5.903 10.057 1.00 93.56 103 SER A CA 1
ATOM 815 C C . SER A 1 103 ? -9.834 -5.429 8.831 1.00 93.56 103 SER A C 1
ATOM 817 O O . SER A 1 103 ? -9.273 -4.825 7.921 1.00 93.56 103 SER A O 1
ATOM 819 N N . GLY A 1 104 ? -11.154 -5.625 8.833 1.00 93.38 104 GLY A N 1
ATOM 820 C CA . GLY A 1 104 ? -12.034 -5.157 7.765 1.00 93.38 104 GLY A CA 1
ATOM 821 C C . GLY A 1 104 ? -12.091 -3.630 7.658 1.00 93.38 104 GLY A C 1
ATOM 822 O O . GLY A 1 104 ? -12.195 -3.102 6.553 1.00 93.38 104 GLY A O 1
ATOM 823 N N . ALA A 1 105 ? -12.015 -2.904 8.775 1.00 94.12 105 ALA A N 1
ATOM 824 C CA . ALA A 1 105 ? -11.936 -1.445 8.780 1.00 94.12 105 ALA A CA 1
ATOM 825 C C . ALA A 1 105 ? -10.600 -0.957 8.199 1.00 94.12 105 ALA A C 1
ATOM 827 O O . ALA A 1 105 ? -10.606 -0.122 7.296 1.00 94.12 105 ALA A O 1
ATOM 828 N N . PHE A 1 106 ? -9.481 -1.547 8.632 1.00 96.00 106 PHE A N 1
ATOM 829 C CA . PHE A 1 106 ? -8.149 -1.252 8.100 1.00 96.00 106 PHE A CA 1
ATOM 830 C C . PHE A 1 106 ? -8.086 -1.429 6.578 1.00 96.00 106 PHE A C 1
ATOM 832 O O . PHE A 1 106 ? -7.679 -0.519 5.853 1.00 96.00 106 PHE A O 1
ATOM 839 N N . LEU A 1 107 ? -8.535 -2.581 6.072 1.00 96.38 107 LEU A N 1
ATOM 840 C CA . LEU A 1 107 ? -8.500 -2.863 4.637 1.00 96.38 107 LEU A CA 1
ATOM 841 C C . LEU A 1 107 ? -9.424 -1.922 3.856 1.00 96.38 107 LEU A C 1
ATOM 843 O O . LEU A 1 107 ? -9.043 -1.381 2.822 1.00 96.38 107 LEU A O 1
ATOM 847 N N . ARG A 1 108 ? -10.619 -1.639 4.378 1.00 95.94 108 ARG A N 1
ATOM 848 C CA . ARG A 1 108 ? -11.575 -0.729 3.733 1.00 95.94 108 ARG A CA 1
ATOM 849 C C . ARG A 1 108 ? -11.083 0.714 3.684 1.00 95.94 108 ARG A C 1
ATOM 851 O O . ARG A 1 108 ? -11.376 1.406 2.713 1.00 95.94 108 ARG A O 1
ATOM 858 N N . ASN A 1 109 ? -10.323 1.171 4.679 1.00 97.19 109 ASN A N 1
ATOM 859 C CA . ASN A 1 109 ? -9.725 2.509 4.668 1.00 97.19 109 ASN A CA 1
ATOM 860 C C . ASN A 1 109 ? -8.779 2.706 3.470 1.00 97.19 109 ASN A C 1
ATOM 862 O O . ASN A 1 109 ? -8.657 3.822 2.971 1.00 97.19 109 ASN A O 1
ATOM 866 N N . HIS A 1 110 ? -8.186 1.634 2.933 1.00 97.00 110 HIS A N 1
ATOM 867 C CA . HIS A 1 110 ? -7.323 1.721 1.755 1.00 97.00 110 HIS A CA 1
ATOM 868 C C . HIS A 1 110 ? -8.072 2.028 0.455 1.00 97.00 110 HIS A C 1
ATOM 870 O O . HIS A 1 110 ? -7.432 2.414 -0.520 1.00 97.00 110 HIS A O 1
ATOM 876 N N . ARG A 1 111 ? -9.413 1.977 0.429 1.00 96.88 111 ARG A N 1
ATOM 877 C CA . ARG A 1 111 ? -10.204 2.418 -0.736 1.00 96.88 111 ARG A CA 1
ATOM 878 C C . ARG A 1 111 ? -9.883 3.852 -1.163 1.00 96.88 111 ARG A C 1
ATOM 880 O O . ARG A 1 111 ? -9.993 4.184 -2.333 1.00 96.88 111 ARG A O 1
ATOM 887 N N . TRP A 1 112 ? -9.463 4.692 -0.218 1.00 97.12 112 TRP A N 1
ATOM 888 C CA . TRP A 1 112 ? -9.082 6.076 -0.490 1.00 97.12 112 TRP A CA 1
ATOM 889 C C . TRP A 1 112 ? -7.768 6.200 -1.261 1.00 97.12 112 TRP A C 1
ATOM 891 O O . TRP A 1 112 ? -7.514 7.247 -1.837 1.00 97.12 112 TRP A O 1
ATOM 901 N N . SER A 1 113 ? -6.965 5.134 -1.317 1.00 96.75 113 SER A N 1
ATOM 902 C CA . SER A 1 113 ? -5.751 5.069 -2.137 1.00 96.75 113 SER A CA 1
ATOM 903 C C . SER A 1 113 ? -5.988 4.505 -3.542 1.00 96.75 113 SER A C 1
ATOM 905 O O . SER A 1 113 ? -5.052 4.448 -4.327 1.00 96.75 113 SER A O 1
ATOM 907 N N . LEU A 1 114 ? -7.226 4.143 -3.911 1.00 96.94 114 LEU A N 1
ATOM 908 C CA . LEU A 1 114 ? -7.554 3.678 -5.267 1.00 96.94 114 LEU A CA 1
ATOM 909 C C . LEU A 1 114 ? -7.070 4.607 -6.397 1.00 96.94 114 LEU A C 1
ATOM 911 O O . LEU A 1 114 ? -6.604 4.072 -7.401 1.00 96.94 114 LEU A O 1
ATOM 915 N N . PRO A 1 115 ? -7.095 5.951 -6.265 1.00 97.44 115 PRO A N 1
ATOM 916 C CA . PRO A 1 115 ? -6.534 6.835 -7.290 1.00 97.44 115 PRO A CA 1
ATOM 917 C C . PRO A 1 115 ? -5.041 6.611 -7.578 1.00 97.44 115 PRO A C 1
ATOM 919 O O . PRO A 1 115 ? -4.570 6.980 -8.646 1.00 97.44 115 PRO A O 1
ATOM 922 N N . CYS A 1 116 ? -4.293 5.989 -6.660 1.00 97.12 116 CYS A N 1
ATOM 923 C CA . CYS A 1 116 ? -2.879 5.655 -6.835 1.00 97.12 116 CYS A CA 1
ATOM 924 C C . CYS A 1 116 ? -2.645 4.315 -7.542 1.00 97.12 116 CYS A C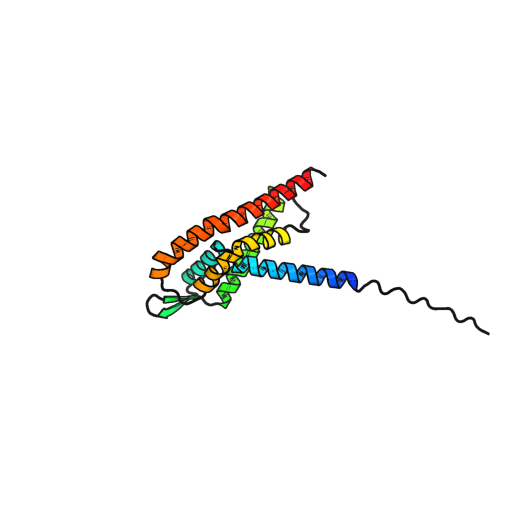 1
ATOM 926 O O . CYS A 1 116 ? -1.500 3.968 -7.809 1.00 97.12 116 CYS A O 1
ATOM 928 N N . LEU A 1 117 ? -3.692 3.554 -7.866 1.00 96.75 117 LEU A N 1
ATOM 929 C CA . LEU A 1 117 ? -3.577 2.272 -8.562 1.00 96.75 117 LEU A CA 1
ATOM 930 C C . LEU A 1 117 ? -2.742 2.347 -9.862 1.00 96.75 117 LEU A C 1
ATOM 932 O O . LEU A 1 117 ? -1.911 1.458 -10.050 1.00 96.75 117 LEU A O 1
ATOM 936 N N . PRO A 1 118 ? -2.840 3.399 -10.707 1.00 96.44 118 PRO A N 1
ATOM 937 C CA . PRO A 1 118 ? -1.979 3.542 -11.884 1.00 96.44 118 PRO A CA 1
ATOM 938 C C . PRO A 1 118 ? -0.476 3.530 -11.575 1.00 96.44 118 PRO A C 1
ATOM 940 O O . PRO A 1 118 ? 0.295 3.027 -12.384 1.00 96.44 118 PRO A O 1
ATOM 943 N N . ILE A 1 119 ? -0.052 4.011 -10.398 1.00 95.81 119 ILE A N 1
ATOM 944 C CA . ILE A 1 119 ? 1.361 4.020 -9.981 1.00 95.81 119 ILE A CA 1
ATOM 945 C C . ILE A 1 119 ? 1.907 2.589 -9.905 1.00 95.81 119 ILE A C 1
ATOM 947 O O . ILE A 1 119 ? 3.036 2.334 -10.311 1.00 95.81 119 ILE A O 1
ATOM 951 N N . THR A 1 120 ? 1.105 1.638 -9.427 1.00 96.25 120 THR A N 1
ATOM 952 C CA . THR A 1 120 ? 1.507 0.228 -9.331 1.00 96.25 120 THR A CA 1
ATOM 953 C C . THR A 1 120 ? 1.692 -0.419 -10.689 1.00 96.25 120 THR A C 1
ATOM 955 O O . THR A 1 120 ? 2.655 -1.158 -10.878 1.00 96.25 120 THR A O 1
ATOM 958 N N . PHE A 1 121 ? 0.822 -0.111 -11.650 1.00 95.00 121 PHE A N 1
ATOM 959 C CA . PHE A 1 121 ? 0.990 -0.590 -13.021 1.00 95.00 121 PHE A CA 1
ATOM 960 C C . PHE A 1 121 ? 2.204 0.047 -13.688 1.00 95.00 121 PHE A C 1
ATOM 962 O O . PHE A 1 121 ? 2.983 -0.653 -14.325 1.00 95.00 121 PHE A O 1
ATOM 969 N N . LEU A 1 122 ? 2.392 1.349 -13.479 1.00 94.56 122 LEU A N 1
ATOM 970 C CA . LEU A 1 122 ? 3.510 2.106 -14.020 1.00 94.56 122 LEU A CA 1
ATOM 971 C C . LEU A 1 122 ? 4.856 1.562 -13.516 1.00 94.56 122 LEU A C 1
ATOM 973 O O . LEU A 1 122 ? 5.741 1.307 -14.322 1.00 94.56 122 LEU A O 1
ATOM 977 N N . LEU A 1 123 ? 4.992 1.309 -12.210 1.00 94.31 123 LEU A N 1
ATOM 978 C CA . LEU A 1 123 ? 6.212 0.732 -11.629 1.00 94.31 123 LEU A CA 1
ATOM 979 C C . LEU A 1 123 ? 6.396 -0.760 -11.958 1.00 94.31 123 LEU A C 1
ATOM 981 O O . LEU A 1 123 ? 7.513 -1.265 -11.910 1.00 94.31 123 LEU A O 1
ATOM 985 N N . GLY A 1 124 ? 5.329 -1.477 -12.314 1.00 93.00 124 GLY A N 1
ATOM 986 C CA . GLY A 1 124 ? 5.416 -2.856 -12.806 1.00 93.00 124 GLY A CA 1
ATOM 987 C C . GLY A 1 124 ? 5.843 -2.980 -14.277 1.00 93.00 124 GLY A C 1
ATOM 988 O O . GLY A 1 124 ? 6.081 -4.095 -14.746 1.00 93.00 124 GLY A O 1
ATOM 989 N N . TRP A 1 125 ? 5.920 -1.867 -15.011 1.00 93.88 125 TRP A N 1
ATOM 990 C CA . TRP A 1 125 ? 6.246 -1.818 -16.438 1.00 93.88 125 TRP A CA 1
ATOM 991 C C . TRP A 1 125 ? 7.703 -1.375 -16.667 1.00 93.88 125 TRP A C 1
ATOM 993 O O . TRP A 1 125 ? 8.291 -0.773 -15.765 1.00 93.88 125 TRP A O 1
ATOM 1003 N N . PRO A 1 126 ? 8.308 -1.646 -17.845 1.00 95.81 126 PRO A N 1
ATOM 1004 C CA . PRO A 1 126 ? 9.598 -1.074 -18.214 1.00 95.81 126 PRO A CA 1
ATOM 1005 C C . PRO A 1 126 ? 9.663 0.434 -17.972 1.00 95.81 126 PRO A C 1
ATOM 1007 O O . PRO A 1 126 ? 8.823 1.190 -18.467 1.00 95.81 126 PRO A O 1
ATOM 1010 N N . MET A 1 127 ? 10.674 0.857 -17.217 1.00 93.81 127 MET A N 1
ATOM 1011 C CA . MET A 1 127 ? 10.838 2.240 -16.794 1.00 93.81 127 MET A CA 1
ATOM 1012 C C . MET A 1 127 ? 12.276 2.711 -16.949 1.00 93.81 127 MET A C 1
ATOM 1014 O O . MET A 1 127 ? 13.201 2.089 -16.428 1.00 93.81 127 MET A O 1
ATOM 1018 N N . GLU A 1 128 ? 12.447 3.847 -17.622 1.00 95.56 128 GLU A N 1
ATOM 1019 C CA . GLU A 1 128 ? 13.732 4.536 -17.695 1.00 95.56 128 GLU A CA 1
ATOM 1020 C C . GLU A 1 128 ? 14.056 5.200 -16.347 1.00 95.56 128 GLU A C 1
ATOM 1022 O O . GLU A 1 128 ? 13.248 5.973 -15.819 1.00 95.56 128 GLU A O 1
ATOM 1027 N N . LEU A 1 129 ? 15.247 4.941 -15.793 1.00 91.44 129 LEU A N 1
ATOM 1028 C CA . LEU A 1 129 ? 15.622 5.449 -14.464 1.00 91.44 129 LEU A CA 1
ATOM 1029 C C . LEU A 1 129 ? 15.715 6.980 -14.407 1.00 91.44 129 LEU A C 1
ATOM 1031 O O . LEU A 1 129 ? 15.404 7.567 -13.370 1.00 91.44 129 LEU A O 1
ATOM 1035 N N . ASN A 1 130 ? 16.076 7.639 -15.513 1.00 93.94 130 ASN A N 1
ATOM 1036 C CA . ASN A 1 130 ? 16.088 9.104 -15.579 1.00 93.94 130 ASN A CA 1
ATOM 1037 C C . ASN A 1 130 ? 14.667 9.665 -15.451 1.00 93.94 130 ASN A C 1
ATOM 1039 O O . ASN A 1 130 ? 14.406 10.529 -14.614 1.00 93.94 130 ASN A O 1
ATOM 1043 N N . VAL A 1 131 ? 13.727 9.139 -16.244 1.00 92.62 131 VAL A N 1
ATOM 1044 C CA . VAL A 1 131 ? 12.316 9.552 -16.201 1.00 92.62 131 VAL A CA 1
ATOM 1045 C C . VAL A 1 131 ? 11.724 9.258 -14.822 1.00 92.62 131 VAL A C 1
ATOM 1047 O O . VAL A 1 131 ? 10.991 10.084 -14.274 1.00 92.62 131 VAL A O 1
ATOM 1050 N N . PHE A 1 132 ? 12.097 8.128 -14.215 1.00 93.62 132 PHE A N 1
ATOM 1051 C CA . PHE A 1 132 ? 11.741 7.836 -12.832 1.00 93.62 132 PHE A CA 1
ATOM 1052 C C . PHE A 1 132 ? 12.229 8.913 -11.864 1.00 93.62 132 PHE A C 1
ATOM 1054 O O . PHE A 1 132 ? 11.412 9.483 -11.144 1.00 93.62 132 PHE A O 1
ATOM 1061 N N . GLY A 1 133 ? 13.527 9.221 -11.866 1.00 91.12 133 GLY A N 1
ATOM 1062 C CA . GLY A 1 133 ? 14.116 10.178 -10.931 1.00 91.12 133 GLY A CA 1
ATOM 1063 C C . GLY A 1 133 ? 13.553 11.594 -11.070 1.00 91.12 133 GLY A C 1
ATOM 1064 O O . GLY A 1 133 ? 13.260 12.235 -10.061 1.00 91.12 133 GLY A O 1
ATOM 1065 N N . PHE A 1 134 ? 13.359 12.074 -12.302 1.00 94.00 134 PHE A N 1
ATOM 1066 C CA . PHE A 1 134 ? 12.949 13.459 -12.553 1.00 94.00 134 PHE A CA 1
ATOM 1067 C C . PHE A 1 134 ? 11.436 13.681 -12.545 1.00 94.00 134 PHE A C 1
ATOM 10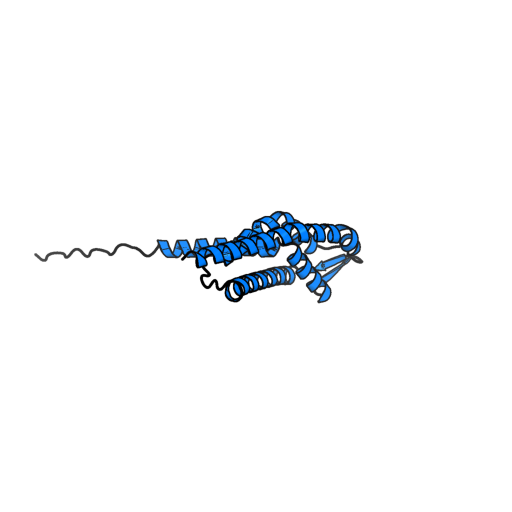69 O O . PHE A 1 134 ? 10.989 14.760 -12.159 1.00 94.00 134 PHE A O 1
ATOM 1076 N N . VAL A 1 135 ? 10.641 12.694 -12.968 1.00 93.12 135 VAL A N 1
ATOM 1077 C CA . VAL A 1 135 ? 9.192 12.869 -13.167 1.00 93.12 135 VAL A CA 1
ATOM 1078 C C . VAL A 1 135 ? 8.394 12.030 -12.181 1.00 93.12 135 VAL A C 1
ATOM 1080 O O . VAL A 1 135 ? 7.588 12.567 -11.418 1.00 93.12 135 VAL A O 1
ATOM 1083 N N . TYR A 1 136 ? 8.608 10.714 -12.164 1.00 92.75 136 TYR A N 1
ATOM 1084 C CA . TYR A 1 136 ? 7.752 9.828 -11.373 1.00 92.75 136 TYR A CA 1
ATOM 1085 C C . TYR A 1 136 ? 8.019 9.928 -9.874 1.00 92.75 136 TYR A C 1
ATOM 1087 O O . TYR A 1 136 ? 7.069 9.890 -9.097 1.00 92.75 136 TYR A O 1
ATOM 1095 N N . PHE A 1 137 ? 9.270 10.100 -9.452 1.00 94.88 137 PHE A N 1
ATOM 1096 C CA . PHE A 1 137 ? 9.629 10.164 -8.040 1.00 94.88 137 PHE A CA 1
ATOM 1097 C C . PHE A 1 137 ? 9.002 11.372 -7.311 1.00 94.88 137 PHE A C 1
ATOM 1099 O O . PHE A 1 137 ? 8.376 11.150 -6.271 1.00 94.88 137 PHE A O 1
ATOM 1106 N N . PRO A 1 138 ? 9.038 12.617 -7.835 1.00 96.19 138 PRO A N 1
ATOM 1107 C CA . PRO A 1 138 ? 8.311 13.736 -7.227 1.00 96.19 138 PRO A CA 1
ATOM 1108 C C . PRO A 1 138 ? 6.798 13.501 -7.126 1.00 96.19 138 PRO A C 1
ATOM 1110 O O . PRO A 1 138 ? 6.199 13.745 -6.077 1.00 96.19 138 PRO A O 1
ATOM 1113 N N . VAL A 1 139 ? 6.172 12.978 -8.187 1.00 95.31 139 VAL A N 1
ATOM 1114 C CA . VAL A 1 139 ? 4.729 12.673 -8.201 1.00 95.31 139 VAL A CA 1
ATOM 1115 C C . VAL A 1 139 ? 4.389 11.596 -7.171 1.00 95.31 139 VAL A C 1
ATOM 1117 O O . VAL A 1 139 ? 3.416 11.721 -6.424 1.00 95.31 139 VAL A O 1
ATOM 1120 N N . LEU A 1 140 ? 5.215 10.555 -7.090 1.00 96.44 140 LEU A N 1
ATOM 1121 C CA . LEU A 1 140 ? 5.095 9.480 -6.117 1.00 96.44 140 LEU A CA 1
ATOM 1122 C C . LEU A 1 140 ? 5.225 10.006 -4.686 1.00 96.44 140 LEU A C 1
ATOM 1124 O O . LEU A 1 140 ? 4.424 9.631 -3.833 1.00 96.44 140 LEU A O 1
ATOM 1128 N N . LEU A 1 141 ? 6.183 10.898 -4.422 1.00 97.38 141 LEU A N 1
ATOM 1129 C CA . LEU A 1 141 ? 6.365 11.514 -3.110 1.00 97.38 141 LEU A CA 1
ATOM 1130 C C . LEU A 1 141 ? 5.109 12.284 -2.683 1.00 97.38 141 LEU A C 1
ATOM 1132 O O . LEU A 1 141 ? 4.608 12.083 -1.576 1.00 97.38 141 LEU A O 1
ATOM 1136 N N . VAL A 1 142 ? 4.545 13.099 -3.578 1.00 97.88 142 VAL A N 1
ATOM 1137 C CA . VAL A 1 142 ? 3.285 13.816 -3.325 1.00 97.88 142 VAL A CA 1
ATOM 1138 C C . VAL A 1 142 ? 2.140 12.832 -3.065 1.00 97.88 142 VAL A C 1
ATOM 1140 O O . VAL A 1 142 ? 1.403 12.988 -2.090 1.00 97.88 142 VAL A O 1
ATOM 1143 N N . ALA A 1 143 ? 2.014 11.773 -3.869 1.00 97.19 143 ALA A N 1
ATOM 1144 C CA . ALA A 1 143 ? 0.993 10.746 -3.668 1.00 97.19 143 ALA A CA 1
ATOM 1145 C C . ALA A 1 143 ? 1.147 10.020 -2.318 1.00 97.19 143 ALA A C 1
ATOM 1147 O O . ALA A 1 143 ? 0.149 9.751 -1.646 1.00 97.19 143 ALA A O 1
ATOM 1148 N N . ILE A 1 144 ? 2.378 9.733 -1.885 1.00 97.88 144 ILE A N 1
ATOM 1149 C CA . ILE A 1 144 ? 2.677 9.136 -0.576 1.00 97.88 144 ILE A CA 1
ATOM 1150 C C . ILE A 1 144 ? 2.230 10.061 0.553 1.00 97.88 144 ILE A C 1
ATOM 1152 O O . ILE A 1 144 ? 1.546 9.605 1.470 1.00 97.88 144 ILE A O 1
ATOM 1156 N N . LEU A 1 145 ? 2.578 11.345 0.485 1.00 98.12 145 LEU A N 1
ATOM 1157 C CA . LEU A 1 145 ? 2.217 12.309 1.523 1.00 98.12 145 LEU A CA 1
ATOM 1158 C C . LEU A 1 145 ? 0.697 12.477 1.627 1.00 98.12 145 LEU A C 1
ATOM 1160 O O . LEU A 1 145 ? 0.149 12.421 2.727 1.00 98.12 145 LEU A O 1
ATOM 1164 N N . ILE A 1 146 ? 0.007 12.606 0.492 1.00 98.19 146 ILE A N 1
ATOM 1165 C CA . ILE A 1 146 ? -1.444 12.816 0.460 1.00 98.19 146 ILE A CA 1
ATOM 1166 C C . ILE A 1 146 ? -2.189 11.531 0.836 1.00 98.19 146 ILE A C 1
ATOM 1168 O O . ILE A 1 146 ? -2.895 11.482 1.844 1.00 98.19 146 ILE A O 1
ATOM 1172 N N . PHE A 1 147 ? -2.043 10.468 0.043 1.00 97.88 147 PHE A N 1
ATOM 1173 C CA . PHE A 1 147 ? -2.854 9.260 0.197 1.00 97.88 147 PHE A CA 1
ATOM 1174 C C . PHE A 1 147 ? -2.333 8.344 1.301 1.00 97.88 147 PHE A C 1
ATOM 1176 O O . PHE A 1 147 ? -3.132 7.767 2.040 1.00 97.88 147 PHE A O 1
ATOM 1183 N N . GLY A 1 148 ? -1.011 8.234 1.461 1.00 95.56 148 GLY A N 1
ATOM 1184 C CA . GLY A 1 148 ? -0.415 7.502 2.581 1.00 95.56 148 GLY A CA 1
ATOM 1185 C C . GLY A 1 148 ? -0.726 8.175 3.918 1.00 95.56 148 GLY A C 1
ATOM 1186 O O . GLY A 1 148 ? -1.157 7.498 4.854 1.00 95.56 148 GLY A O 1
ATOM 1187 N N . GLY A 1 149 ? -0.611 9.506 3.983 1.00 97.56 149 GLY A N 1
ATOM 1188 C CA . GLY A 1 149 ? -1.016 10.296 5.148 1.00 97.56 149 GLY A CA 1
ATOM 1189 C C . GLY A 1 149 ? -2.504 10.143 5.477 1.00 97.56 149 GLY A C 1
ATOM 1190 O O . GLY A 1 149 ? -2.858 9.866 6.624 1.00 97.56 149 GLY A O 1
ATOM 1191 N N . LEU A 1 150 ? -3.382 10.228 4.470 1.00 98.12 150 LEU A N 1
ATOM 1192 C CA . LEU A 1 150 ? -4.825 10.032 4.640 1.00 98.12 150 LEU A CA 1
ATOM 1193 C C . LEU A 1 150 ? -5.163 8.637 5.184 1.00 98.12 150 LEU A C 1
ATOM 1195 O O . LEU A 1 150 ? -5.899 8.517 6.165 1.00 98.12 150 LEU A O 1
ATOM 1199 N N . VAL A 1 151 ? -4.628 7.572 4.579 1.00 97.25 151 VAL A N 1
ATOM 1200 C CA . VAL A 1 151 ? -4.881 6.192 5.026 1.00 97.25 151 VAL A CA 1
ATOM 1201 C C . VAL A 1 151 ? -4.363 5.974 6.450 1.00 97.25 151 VAL A C 1
ATOM 1203 O O . VAL A 1 151 ? -5.050 5.348 7.261 1.00 97.25 151 VAL A O 1
ATOM 1206 N N . LEU A 1 152 ? -3.190 6.520 6.784 1.00 97.25 152 LEU A N 1
ATOM 1207 C CA . LEU A 1 152 ? -2.650 6.486 8.142 1.00 97.25 152 LEU A CA 1
ATOM 1208 C C . LEU A 1 152 ? -3.592 7.177 9.136 1.00 97.25 152 LEU A C 1
ATOM 1210 O O . LEU A 1 152 ? -3.956 6.575 10.148 1.00 97.25 152 LEU A O 1
ATOM 1214 N N . ALA A 1 153 ? -4.043 8.395 8.829 1.00 97.94 153 ALA A N 1
ATOM 1215 C CA . ALA A 1 153 ? -4.961 9.151 9.676 1.00 97.94 153 ALA A CA 1
ATOM 1216 C C . ALA A 1 153 ? -6.290 8.409 9.900 1.00 97.94 153 ALA A C 1
ATOM 1218 O O . ALA A 1 153 ? -6.789 8.348 11.027 1.00 97.94 153 ALA A O 1
ATOM 1219 N N . LEU A 1 154 ? -6.847 7.786 8.856 1.00 97.75 154 LEU A N 1
ATOM 1220 C CA . LEU A 1 154 ? -8.070 6.986 8.959 1.00 97.75 154 LEU A CA 1
ATOM 1221 C C . LEU A 1 154 ? -7.880 5.752 9.848 1.00 97.75 154 LEU A C 1
ATOM 1223 O O . LEU A 1 154 ? -8.727 5.481 10.697 1.00 97.75 154 LEU A O 1
ATOM 1227 N N . ASN A 1 155 ? -6.761 5.039 9.706 1.00 96.62 155 ASN A N 1
ATOM 1228 C CA . ASN A 1 155 ? -6.455 3.878 10.543 1.00 96.62 155 ASN A CA 1
ATOM 1229 C C . ASN A 1 155 ? -6.250 4.270 12.013 1.00 96.62 155 ASN A C 1
ATOM 1231 O O . ASN A 1 155 ? -6.791 3.612 12.903 1.00 96.62 155 ASN A O 1
ATOM 1235 N N . LEU A 1 156 ? -5.550 5.374 12.286 1.00 96.06 156 LEU A N 1
ATOM 1236 C CA . LEU A 1 156 ? -5.413 5.906 13.645 1.00 96.06 156 LEU A CA 1
ATOM 1237 C C . LEU A 1 156 ? -6.771 6.300 14.234 1.00 96.06 156 LEU A C 1
ATOM 1239 O O . LEU A 1 156 ? -7.080 5.945 15.372 1.00 96.06 156 LEU A O 1
ATOM 1243 N N . ARG A 1 157 ? -7.624 6.965 13.446 1.00 96.31 157 ARG A N 1
ATOM 1244 C CA . ARG A 1 157 ? -8.994 7.295 13.856 1.00 96.31 157 ARG A CA 1
ATOM 1245 C C . ARG A 1 157 ? -9.790 6.040 14.211 1.00 96.31 157 ARG A C 1
ATOM 1247 O O . ARG A 1 157 ? -10.482 6.050 15.227 1.00 96.31 157 ARG A O 1
ATOM 1254 N N . THR A 1 158 ? -9.675 4.968 13.425 1.00 95.00 158 THR A N 1
ATOM 1255 C CA . THR A 1 158 ? -10.319 3.679 13.721 1.00 95.00 158 THR A CA 1
ATOM 1256 C C . THR A 1 158 ? -9.879 3.129 15.081 1.00 95.00 158 THR A C 1
ATOM 1258 O O . THR A 1 158 ? -10.734 2.737 15.872 1.00 95.00 158 THR A O 1
ATOM 1261 N N . LEU A 1 159 ? -8.579 3.159 15.399 1.00 93.88 159 LEU A N 1
ATOM 1262 C CA . LEU A 1 159 ? -8.070 2.705 16.704 1.00 93.88 159 LEU A CA 1
ATOM 1263 C C . LEU A 1 159 ? -8.597 3.558 17.862 1.00 93.88 159 LEU A C 1
ATOM 1265 O O . LEU A 1 159 ? -9.044 3.023 18.875 1.00 93.88 159 LEU A O 1
ATOM 1269 N N . ILE A 1 160 ? -8.601 4.884 17.705 1.00 93.38 160 ILE A N 1
ATOM 1270 C CA . ILE A 1 160 ? -9.101 5.811 18.729 1.00 93.38 160 ILE A CA 1
ATOM 1271 C C . ILE A 1 160 ? -10.594 5.583 18.990 1.00 93.38 160 ILE A C 1
ATOM 1273 O O . ILE A 1 160 ? -11.020 5.549 20.144 1.00 93.38 160 ILE A O 1
ATOM 1277 N N . GLN A 1 161 ? -11.394 5.414 17.936 1.00 92.12 161 GLN A N 1
ATOM 1278 C CA . GLN A 1 161 ? -12.828 5.152 18.060 1.00 92.12 161 GLN A CA 1
ATOM 1279 C C . GLN A 1 161 ? -13.098 3.810 18.744 1.00 92.12 161 GLN A C 1
ATOM 1281 O O . GLN A 1 161 ? -13.915 3.756 19.661 1.00 92.12 161 GLN A O 1
ATOM 1286 N N . ALA A 1 162 ? -12.365 2.761 18.366 1.00 90.44 162 ALA A N 1
ATOM 1287 C CA . ALA A 1 162 ? -12.480 1.451 18.996 1.00 90.44 162 ALA A CA 1
ATOM 1288 C C . ALA A 1 162 ? -12.101 1.497 20.488 1.00 90.44 162 ALA A C 1
ATOM 1290 O O . ALA A 1 162 ? -12.815 0.949 21.327 1.00 90.44 162 ALA A O 1
ATOM 1291 N N . ARG A 1 163 ? -11.049 2.241 20.856 1.00 89.94 163 ARG A N 1
ATOM 1292 C CA . ARG A 1 163 ? -10.686 2.455 22.267 1.00 89.94 163 ARG A CA 1
ATOM 1293 C C . ARG A 1 163 ? -11.807 3.146 23.044 1.00 89.94 163 ARG A C 1
ATOM 1295 O O . ARG A 1 163 ? -12.151 2.709 24.137 1.00 89.94 163 ARG A O 1
ATOM 1302 N N . ARG A 1 164 ? -12.396 4.209 22.4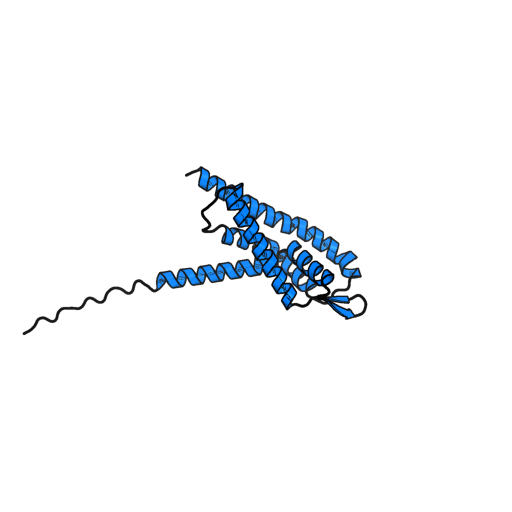80 1.00 89.75 164 ARG A N 1
ATOM 1303 C CA . ARG A 1 164 ? -13.510 4.938 23.114 1.00 89.75 164 ARG A CA 1
ATOM 1304 C C . ARG A 1 164 ? -14.724 4.039 23.338 1.00 89.75 164 ARG A C 1
ATOM 1306 O O . ARG A 1 164 ? -15.344 4.136 24.387 1.00 89.75 164 ARG A O 1
ATOM 1313 N N . SER A 1 165 ? -15.034 3.148 22.394 1.00 87.88 165 SER A N 1
ATOM 1314 C CA . SER A 1 165 ? -16.141 2.200 22.560 1.00 87.88 165 SER A CA 1
ATOM 1315 C C . SER A 1 165 ? -15.895 1.153 23.645 1.00 87.88 165 SER A C 1
ATOM 1317 O O . SER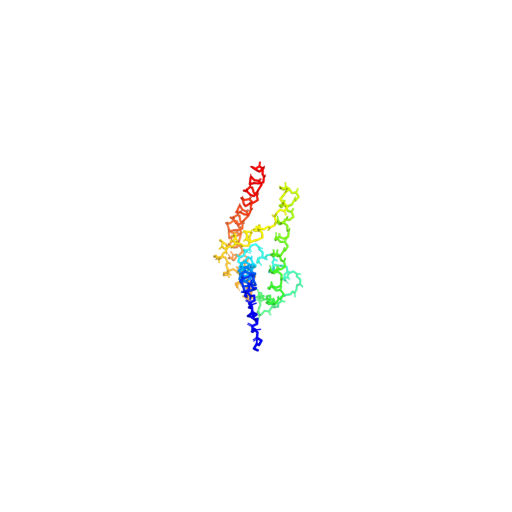 A 1 165 ? -16.851 0.714 24.272 1.00 87.88 165 SER A O 1
ATOM 1319 N N . VAL A 1 166 ? -14.636 0.766 23.880 1.00 86.06 166 VAL A N 1
ATOM 1320 C CA . VAL A 1 166 ? -14.278 -0.155 24.969 1.00 86.06 166 VAL A CA 1
ATOM 1321 C C . VAL A 1 166 ? -14.378 0.547 26.321 1.00 86.06 166 VAL A C 1
ATOM 1323 O O . VAL A 1 166 ? -14.924 -0.027 27.248 1.00 86.06 166 VAL A O 1
ATOM 1326 N N . ALA A 1 167 ? -13.913 1.795 26.422 1.00 85.75 167 ALA A N 1
ATOM 1327 C CA . ALA A 1 167 ? -13.946 2.568 27.667 1.00 85.75 167 ALA A CA 1
ATOM 1328 C C . ALA A 1 167 ? -15.356 3.007 28.111 1.00 85.75 167 ALA A C 1
ATOM 1330 O O . ALA A 1 167 ? -15.528 3.423 29.250 1.00 85.75 167 ALA A O 1
ATOM 1331 N N . ALA A 1 168 ? -16.340 2.975 27.209 1.00 86.50 168 ALA A N 1
ATOM 1332 C CA . ALA A 1 168 ? -17.730 3.328 27.503 1.00 86.50 168 ALA A CA 1
ATOM 1333 C C . ALA A 1 168 ? -18.580 2.140 27.997 1.00 86.50 168 ALA A C 1
ATOM 1335 O O . ALA A 1 168 ? -19.766 2.329 28.262 1.00 86.50 168 ALA A O 1
ATOM 1336 N N . ARG A 1 169 ? -18.008 0.932 28.051 1.00 81.31 169 ARG A N 1
ATOM 1337 C CA . ARG A 1 169 ? -18.637 -0.274 28.603 1.00 81.31 169 ARG A CA 1
ATOM 1338 C C . ARG A 1 169 ? -18.165 -0.492 30.031 1.00 81.31 169 ARG A C 1
ATOM 1340 O O . ARG A 1 169 ? -19.009 -0.946 30.828 1.00 81.31 169 ARG A O 1
#

pLDDT: mean 89.5, std 12.42, range [48.62, 98.31]

Foldseek 3Di:
DDDDDDDDDDDPPPDPPVVVVVVVVVLLVVLLLLQLQQQLVQLVVLLVVCVVVVQWDDPDVQKIAHDPVSSSVSSSVVSVVVLVVLVVCLCPVLVQPDPVCLSVQLSVLSVLSNVRNVVNVVSNDTDRVVCCVPPVVVVSVVSCCVSVVSSVVSSVVSSVVSSVVVVVD

Radius of gyration: 23.35 Å; chains: 1; bounding box: 75×65×52 Å